Protein AF-A0ABD1LWK5-F1 (afdb_monomer_lite)

Radius of gyration: 12.96 Å; chains: 1; bounding box: 24×30×35 Å

Foldseek 3Di:
DQQPDDQVPDADPVVRDTLLRVCVVCVVVVNNNVSGHPVCNVPDDPVVSVVVSVVVNVVVPPDPPPDDPPPPPD

Secondary structure (DSSP, 8-state):
-TTS--TTT-EETTTTEEHHHHHHHHHHTT-GGGGS-HHHHTTS-HHHHHHHHHHHHHHT------SSTTTT--

Structure (mmCIF, N/CA/C/O backbone):
data_AF-A0ABD1LWK5-F1
#
_entry.id   AF-A0ABD1LWK5-F1
#
loop_
_atom_site.group_PDB
_atom_site.id
_atom_site.type_symbol
_atom_site.label_atom_id
_atom_site.label_alt_id
_atom_site.label_comp_id
_atom_site.label_asym_id
_atom_site.label_entity_id
_atom_site.label_seq_id
_atom_site.pdbx_PDB_ins_code
_atom_site.Cartn_x
_atom_site.Cartn_y
_atom_site.Cartn_z
_atom_site.occupancy
_atom_site.B_iso_or_equiv
_atom_site.auth_seq_id
_atom_site.auth_comp_id
_atom_site.auth_asym_id
_atom_site.auth_atom_id
_atom_site.pdbx_PDB_model_num
ATOM 1 N N . MET A 1 1 ? 9.254 0.198 -1.675 1.00 59.75 1 MET A N 1
ATOM 2 C CA . MET A 1 1 ? 8.005 0.788 -1.146 1.00 59.75 1 MET A CA 1
ATOM 3 C C . MET A 1 1 ? 7.005 0.671 -2.278 1.00 59.75 1 MET A C 1
ATOM 5 O O . MET A 1 1 ? 7.256 1.269 -3.309 1.00 59.75 1 MET A O 1
ATOM 9 N N . VAL A 1 2 ? 5.997 -0.194 -2.154 1.00 64.38 2 VAL A N 1
ATOM 10 C CA . VAL A 1 2 ? 5.181 -0.666 -3.297 1.00 64.38 2 VAL A CA 1
ATOM 11 C C . VAL A 1 2 ? 4.453 0.476 -4.020 1.00 64.38 2 VAL A C 1
ATOM 13 O O . VAL A 1 2 ? 4.310 0.438 -5.232 1.00 64.38 2 VAL A O 1
ATOM 16 N N . SER A 1 3 ? 4.087 1.532 -3.292 1.00 70.75 3 SER A N 1
ATOM 17 C CA . SER A 1 3 ? 3.396 2.701 -3.840 1.00 70.75 3 SER A CA 1
ATOM 18 C C . SER A 1 3 ? 4.287 3.830 -4.339 1.00 70.75 3 SER A C 1
ATOM 20 O O . SER A 1 3 ? 3.758 4.861 -4.748 1.00 70.75 3 SER A O 1
ATOM 22 N N . GLY A 1 4 ? 5.612 3.729 -4.185 1.00 69.62 4 GLY A N 1
ATOM 23 C CA . GLY A 1 4 ? 6.534 4.834 -4.488 1.00 69.62 4 GLY A CA 1
ATOM 24 C C . GLY A 1 4 ? 6.389 6.084 -3.607 1.00 69.62 4 GLY A C 1
ATOM 25 O O . GLY A 1 4 ? 7.189 7.012 -3.691 1.00 69.62 4 GLY A O 1
ATOM 26 N N . ARG A 1 5 ? 5.377 6.135 -2.731 1.00 76.06 5 ARG A N 1
ATOM 27 C CA . ARG A 1 5 ? 4.968 7.335 -1.989 1.00 76.06 5 ARG A CA 1
ATOM 28 C C . ARG A 1 5 ? 5.441 7.282 -0.544 1.00 76.06 5 ARG A C 1
ATOM 30 O O . ARG A 1 5 ? 5.237 6.287 0.152 1.00 76.06 5 ARG A O 1
ATOM 37 N N . LYS A 1 6 ? 6.001 8.388 -0.042 1.00 73.38 6 LYS A N 1
ATOM 38 C CA . LYS A 1 6 ? 6.344 8.496 1.383 1.00 73.38 6 LYS A CA 1
ATOM 39 C C . LYS A 1 6 ? 5.078 8.601 2.232 1.00 73.38 6 LYS A C 1
ATOM 41 O O . LYS A 1 6 ? 4.182 9.391 1.951 1.00 73.38 6 LYS A O 1
ATOM 46 N N . ASN A 1 7 ? 5.055 7.866 3.342 1.00 67.75 7 ASN A N 1
ATOM 47 C CA . ASN A 1 7 ? 3.896 7.741 4.236 1.00 67.75 7 ASN A CA 1
ATOM 48 C C . ASN A 1 7 ? 3.361 9.083 4.788 1.00 67.75 7 ASN A C 1
ATOM 50 O O . ASN A 1 7 ? 2.177 9.206 5.071 1.00 67.75 7 ASN A O 1
ATOM 54 N N . ARG A 1 8 ? 4.222 10.101 4.936 1.00 70.38 8 ARG A N 1
ATOM 55 C CA . ARG A 1 8 ? 3.839 11.432 5.450 1.00 70.38 8 ARG A CA 1
ATOM 56 C C . ARG A 1 8 ? 3.398 12.426 4.375 1.00 70.38 8 ARG A C 1
ATOM 58 O O . ARG A 1 8 ? 2.857 13.466 4.720 1.00 70.38 8 ARG A O 1
ATOM 65 N N . GLU A 1 9 ? 3.669 12.133 3.108 1.00 78.12 9 GLU A N 1
ATOM 66 C CA . GLU A 1 9 ? 3.467 13.075 1.998 1.00 78.12 9 GLU A CA 1
ATOM 67 C C . GLU A 1 9 ? 2.242 12.714 1.152 1.00 78.12 9 GLU A C 1
ATOM 69 O O . GLU A 1 9 ? 1.822 13.498 0.308 1.00 78.12 9 GLU A O 1
ATOM 74 N N . PHE A 1 10 ? 1.647 11.542 1.381 1.00 83.88 10 PHE A N 1
ATOM 75 C CA . PHE A 1 10 ? 0.451 11.117 0.674 1.00 83.88 10 PHE A CA 1
ATOM 76 C C . PHE A 1 10 ? -0.821 11.411 1.472 1.00 83.88 10 PHE A C 1
ATOM 78 O O . PHE A 1 10 ? -0.945 11.046 2.646 1.00 83.88 10 PHE A O 1
ATOM 85 N N . PHE A 1 11 ? -1.792 12.000 0.777 1.00 85.75 11 PHE A N 1
ATOM 86 C CA . PHE A 1 11 ? -3.133 12.244 1.276 1.00 85.75 11 PHE A CA 1
ATOM 87 C C . PHE A 1 11 ? -4.148 12.072 0.139 1.00 85.75 11 PHE A C 1
ATOM 89 O O . PHE A 1 11 ? -4.068 12.752 -0.885 1.00 85.75 11 PHE A O 1
ATOM 96 N N . ASP A 1 12 ? -5.097 11.158 0.320 1.00 85.12 12 ASP A N 1
ATOM 97 C CA . ASP A 1 12 ? -6.244 10.972 -0.567 1.00 85.12 12 ASP A CA 1
ATOM 98 C C . ASP A 1 12 ? -7.262 12.080 -0.270 1.00 85.12 12 ASP A C 1
ATOM 100 O O . ASP A 1 12 ? -7.967 12.026 0.737 1.00 85.12 12 ASP A O 1
ATOM 104 N N . GLN A 1 13 ? -7.320 13.102 -1.127 1.00 87.00 13 GLN A N 1
ATOM 105 C CA . GLN A 1 13 ? -8.223 14.246 -0.949 1.00 87.00 13 GLN A CA 1
ATOM 106 C C . GLN A 1 13 ? -9.704 13.862 -1.037 1.00 87.00 13 GLN A C 1
ATOM 108 O O . GLN A 1 13 ? -10.535 14.488 -0.388 1.00 87.00 13 GLN A O 1
ATOM 113 N N . GLN A 1 14 ? -10.043 12.836 -1.821 1.00 89.19 14 GLN A N 1
ATOM 114 C CA . GLN A 1 14 ? -11.428 12.411 -2.005 1.00 89.19 14 GLN A CA 1
ATOM 115 C C . GLN A 1 14 ? -11.954 11.718 -0.744 1.00 89.19 14 GLN A C 1
ATOM 117 O O . GLN A 1 14 ? -13.070 11.987 -0.304 1.00 89.19 14 GLN A O 1
ATOM 122 N N . HIS A 1 15 ? -11.138 10.857 -0.137 1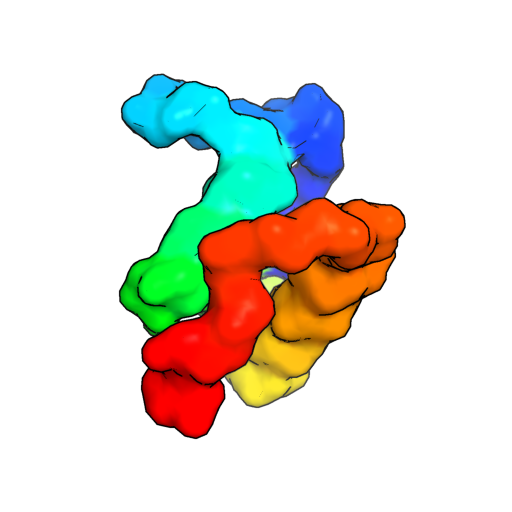.00 86.50 15 HIS A N 1
ATOM 123 C CA . HIS A 1 15 ? -11.546 10.040 1.011 1.00 86.50 15 HIS A CA 1
ATOM 124 C C . HIS A 1 15 ? -11.034 10.578 2.352 1.00 86.50 15 HIS A C 1
ATOM 126 O O . HIS A 1 15 ? -11.393 10.046 3.396 1.00 86.50 15 HIS A O 1
ATOM 132 N N . HIS A 1 16 ? -10.223 11.640 2.333 1.00 89.00 16 HIS A N 1
ATOM 133 C CA . HIS A 1 16 ? -9.566 12.229 3.501 1.00 89.00 16 HIS A CA 1
ATOM 134 C C . HIS A 1 16 ? -8.703 11.216 4.278 1.00 89.00 16 HIS A C 1
ATOM 136 O O . HIS A 1 16 ? -8.680 11.205 5.510 1.00 89.00 16 HIS A O 1
ATOM 142 N N . LEU A 1 17 ? -7.988 10.348 3.554 1.00 88.50 17 LEU A N 1
ATOM 143 C CA . LEU A 1 17 ? -7.184 9.263 4.127 1.00 88.50 17 LEU A CA 1
ATOM 144 C C . LEU A 1 17 ? -5.686 9.513 3.935 1.00 88.50 17 LEU A C 1
ATOM 146 O O . LEU A 1 17 ? -5.237 9.950 2.878 1.00 88.50 17 LEU A O 1
ATOM 150 N N . ASN A 1 18 ? -4.892 9.166 4.948 1.00 88.31 18 ASN A N 1
ATOM 151 C CA . ASN A 1 18 ? -3.444 9.015 4.784 1.00 88.31 18 ASN A CA 1
ATOM 152 C C . ASN A 1 18 ? -3.117 7.735 3.986 1.00 88.31 18 ASN A C 1
ATOM 154 O O . ASN A 1 18 ? -4.012 6.966 3.631 1.00 88.31 18 ASN A O 1
ATOM 158 N N . LEU A 1 19 ? -1.831 7.480 3.717 1.00 86.88 19 LEU A N 1
ATOM 159 C CA . LEU A 1 19 ? -1.417 6.347 2.873 1.00 86.88 19 LEU A CA 1
ATOM 160 C C . LEU A 1 19 ? -1.897 5.007 3.418 1.00 86.88 19 LEU A C 1
ATOM 162 O O . LEU A 1 19 ? -2.340 4.156 2.653 1.00 86.88 19 LEU A O 1
ATOM 166 N N . LEU A 1 20 ? -1.849 4.846 4.738 1.00 86.19 20 LEU A N 1
ATOM 167 C CA . LEU A 1 20 ? -2.315 3.638 5.397 1.00 86.19 20 LEU A CA 1
ATOM 168 C C . LEU A 1 20 ? -3.830 3.454 5.245 1.00 86.19 20 LEU A C 1
ATOM 170 O O . LEU A 1 20 ? -4.279 2.371 4.883 1.00 86.19 20 LEU A O 1
ATOM 174 N N . GLY A 1 21 ? -4.615 4.505 5.485 1.00 87.88 21 GLY A N 1
ATOM 175 C CA . GLY A 1 21 ? -6.066 4.457 5.312 1.00 87.88 21 GLY A CA 1
ATOM 176 C C . GLY A 1 21 ? -6.457 4.154 3.865 1.00 87.88 21 GLY A C 1
ATOM 177 O O . GLY A 1 21 ? -7.323 3.320 3.617 1.00 87.88 21 GLY A O 1
ATOM 178 N N . HIS A 1 22 ? -5.773 4.774 2.904 1.00 89.44 22 HIS A N 1
ATOM 179 C CA . HIS A 1 22 ? -5.989 4.522 1.482 1.00 89.44 22 HIS A CA 1
ATOM 180 C C . HIS A 1 22 ? -5.632 3.080 1.087 1.00 89.44 22 HIS A C 1
ATOM 182 O O . HIS A 1 22 ? -6.416 2.429 0.400 1.00 89.44 22 HIS A O 1
ATOM 188 N N . ALA A 1 23 ? -4.509 2.547 1.578 1.00 88.88 23 ALA A N 1
ATOM 189 C CA . ALA A 1 23 ? -4.116 1.156 1.353 1.00 88.88 23 ALA A CA 1
ATOM 190 C C . ALA A 1 23 ? -5.131 0.160 1.943 1.00 88.88 23 ALA A C 1
ATOM 192 O O . ALA A 1 23 ? -5.507 -0.799 1.273 1.00 88.88 23 ALA A O 1
ATOM 193 N N . TRP A 1 24 ? -5.629 0.416 3.158 1.00 88.50 24 TRP A N 1
ATOM 194 C CA . TRP A 1 24 ? -6.684 -0.390 3.784 1.00 88.50 24 TRP A CA 1
ATOM 195 C C . TRP A 1 24 ? -7.997 -0.366 3.004 1.00 88.50 24 TRP A C 1
ATOM 197 O O . TRP A 1 24 ? -8.651 -1.402 2.866 1.00 88.50 24 TRP A O 1
ATOM 207 N N . ARG A 1 25 ? -8.380 0.801 2.477 1.00 90.25 25 ARG A N 1
ATOM 208 C CA . ARG A 1 25 ? -9.573 0.951 1.640 1.00 90.25 25 ARG A CA 1
ATOM 209 C C . ARG A 1 25 ? -9.454 0.127 0.360 1.00 90.25 25 ARG A C 1
ATOM 211 O O . ARG A 1 25 ? -10.321 -0.699 0.104 1.00 90.25 25 ARG A O 1
ATOM 218 N N . LEU A 1 26 ? -8.360 0.290 -0.388 1.00 91.00 26 LEU A N 1
ATOM 219 C CA . LEU A 1 26 ? -8.112 -0.476 -1.614 1.00 91.00 26 LEU A CA 1
ATOM 220 C C . LEU A 1 26 ? -8.072 -1.985 -1.356 1.00 91.00 26 LEU A C 1
ATOM 222 O O . LEU A 1 26 ? -8.633 -2.751 -2.133 1.00 91.00 26 LEU A O 1
ATOM 226 N N . TRP A 1 27 ? -7.460 -2.416 -0.250 1.00 88.31 27 TRP A N 1
ATOM 227 C CA . TRP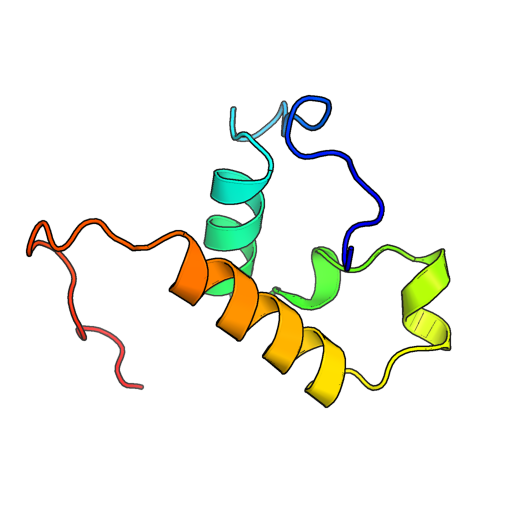 A 1 27 ? -7.472 -3.821 0.159 1.00 88.31 27 TRP A CA 1
ATOM 228 C C . TRP A 1 27 ? -8.897 -4.335 0.406 1.00 88.31 27 TRP A C 1
ATOM 230 O O . TRP A 1 27 ? -9.273 -5.379 -0.118 1.00 88.31 27 TRP A O 1
ATOM 240 N N . SER A 1 28 ? -9.708 -3.574 1.146 1.00 85.81 28 SER A N 1
ATOM 241 C CA . SER A 1 28 ? -11.096 -3.939 1.472 1.00 85.81 28 SER A CA 1
ATOM 242 C C . SER A 1 28 ? -12.027 -3.918 0.252 1.00 85.81 28 SER A C 1
ATOM 244 O O . SER A 1 28 ? -12.995 -4.667 0.204 1.00 85.81 28 SER A O 1
ATOM 246 N N . GLU A 1 29 ? -11.730 -3.081 -0.744 1.00 90.75 29 GLU A N 1
ATOM 247 C CA . GLU A 1 29 ? -12.444 -3.018 -2.027 1.00 90.75 29 GLU A CA 1
ATOM 248 C C . GLU A 1 29 ? -11.973 -4.094 -3.032 1.00 90.75 29 GLU A C 1
ATOM 250 O O . GLU A 1 29 ? -12.482 -4.146 -4.149 1.00 90.75 29 GLU A O 1
ATOM 255 N N . GLY A 1 30 ? -10.9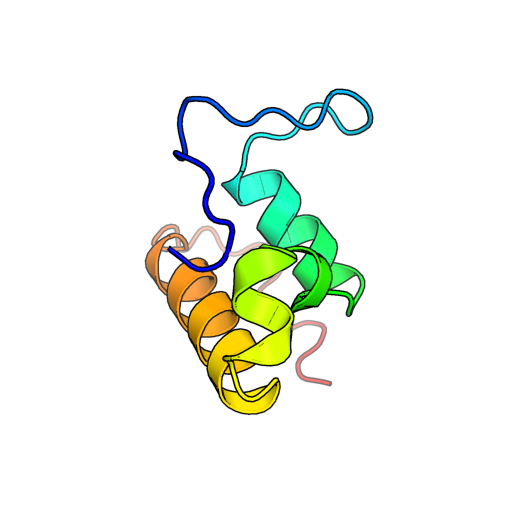95 -4.941 -2.677 1.00 87.38 30 GLY A N 1
ATOM 256 C CA . GLY A 1 30 ? -10.437 -5.955 -3.582 1.00 87.38 30 GLY A CA 1
ATOM 257 C C . GLY A 1 30 ? -9.574 -5.375 -4.709 1.00 87.38 30 GLY A C 1
ATOM 258 O O . GLY A 1 30 ? -9.346 -6.035 -5.719 1.00 87.38 30 GLY A O 1
ATOM 259 N N . ARG A 1 31 ? -9.077 -4.143 -4.540 1.00 90.25 31 ARG A N 1
ATOM 260 C CA . ARG A 1 31 ? -8.279 -3.383 -5.521 1.00 90.25 31 ARG A CA 1
ATOM 261 C C . ARG A 1 31 ? -6.855 -3.042 -5.032 1.00 90.25 31 ARG A C 1
ATOM 263 O O . ARG A 1 31 ? -6.364 -1.945 -5.293 1.00 90.25 31 ARG A O 1
ATOM 270 N N . PRO A 1 32 ? -6.138 -3.936 -4.325 1.00 87.19 32 PRO A N 1
ATOM 271 C CA . PRO A 1 32 ? -4.837 -3.619 -3.724 1.00 87.19 32 PRO A CA 1
ATOM 272 C C . PRO A 1 32 ? -3.721 -3.319 -4.738 1.00 87.19 32 PRO A C 1
ATOM 274 O O . PRO A 1 32 ? -2.742 -2.673 -4.373 1.00 87.19 32 PRO A O 1
ATOM 277 N N . LEU A 1 33 ? -3.854 -3.760 -5.994 1.00 87.62 33 LEU A N 1
ATOM 278 C CA . LEU A 1 33 ? -2.873 -3.489 -7.052 1.00 87.62 33 LEU A CA 1
ATOM 279 C C . LEU A 1 33 ? -2.845 -2.010 -7.461 1.00 87.62 33 LEU A C 1
ATOM 281 O O . LEU A 1 33 ? -1.807 -1.526 -7.890 1.00 87.62 33 LEU A O 1
ATOM 285 N N . GLU A 1 34 ? -3.925 -1.256 -7.236 1.00 88.56 34 GLU A N 1
ATOM 286 C CA . GLU A 1 34 ? -3.947 0.198 -7.476 1.00 88.56 34 GLU A CA 1
ATOM 287 C C . GLU A 1 34 ? -3.061 0.981 -6.500 1.00 88.56 34 GLU A C 1
ATOM 289 O O . GLU A 1 34 ? -2.831 2.179 -6.665 1.00 88.56 34 GLU A O 1
ATOM 294 N N . LEU A 1 35 ? -2.559 0.308 -5.462 1.00 85.88 35 LEU A N 1
ATOM 295 C CA . LEU A 1 35 ? -1.553 0.868 -4.579 1.00 85.88 35 LEU A CA 1
ATOM 296 C C . LEU A 1 35 ? -0.156 0.830 -5.211 1.00 85.88 35 LEU A C 1
ATOM 298 O O . LEU A 1 35 ? 0.716 1.546 -4.725 1.00 85.88 35 LEU A O 1
ATOM 302 N N . ILE A 1 36 ? 0.080 -0.011 -6.223 1.00 83.06 36 ILE A N 1
ATOM 303 C CA . ILE A 1 36 ? 1.384 -0.168 -6.874 1.00 83.06 36 ILE A CA 1
ATOM 304 C C . ILE A 1 36 ? 1.642 1.049 -7.756 1.00 83.06 36 ILE A C 1
ATOM 306 O O . ILE A 1 36 ? 0.768 1.495 -8.491 1.00 83.06 36 ILE A O 1
ATOM 310 N N . GLU A 1 37 ? 2.847 1.604 -7.670 1.00 78.50 37 GLU A N 1
ATOM 311 C CA . GLU A 1 37 ? 3.258 2.659 -8.592 1.00 78.50 37 GLU A CA 1
ATOM 312 C C . GLU A 1 37 ? 3.302 2.119 -10.029 1.00 78.50 37 GLU A C 1
ATOM 314 O O . GLU A 1 37 ? 3.889 1.065 -10.267 1.00 78.50 37 GLU A O 1
ATOM 319 N N . ASP A 1 38 ? 2.748 2.857 -10.995 1.00 72.25 38 ASP A N 1
ATOM 320 C CA . ASP A 1 38 ? 2.728 2.452 -12.409 1.00 72.25 38 ASP A CA 1
ATOM 321 C C . ASP A 1 38 ? 4.122 2.056 -12.926 1.00 72.25 38 ASP A C 1
ATOM 323 O O . ASP A 1 38 ? 4.257 1.087 -13.667 1.00 72.25 38 ASP A O 1
ATOM 327 N N . SER A 1 39 ? 5.180 2.736 -12.467 1.00 71.19 39 SER A N 1
ATOM 328 C CA . SER A 1 39 ? 6.575 2.439 -12.831 1.00 71.19 39 SER A CA 1
ATOM 329 C C . SER A 1 39 ? 7.079 1.074 -12.336 1.00 71.19 39 SER A C 1
ATOM 331 O O . SER A 1 39 ? 8.039 0.534 -12.884 1.00 71.19 39 SER A O 1
ATOM 333 N N . LEU A 1 40 ? 6.439 0.510 -11.308 1.00 69.12 40 LEU A N 1
ATOM 334 C CA . LEU A 1 40 ? 6.725 -0.811 -10.754 1.00 69.12 40 LEU A CA 1
ATOM 335 C C . LEU A 1 40 ? 5.796 -1.890 -11.320 1.00 69.12 40 LEU A C 1
ATOM 337 O O . LEU A 1 40 ? 6.182 -3.059 -11.295 1.00 69.12 40 LEU A O 1
ATOM 341 N N . SER A 1 41 ? 4.624 -1.520 -11.844 1.00 69.00 41 SER A N 1
ATOM 342 C CA . SER A 1 41 ? 3.601 -2.461 -12.325 1.00 69.00 41 SER A CA 1
ATOM 343 C C . SER A 1 41 ? 4.111 -3.418 -13.410 1.00 69.00 41 SER A C 1
ATOM 345 O O . SER A 1 41 ? 3.853 -4.613 -13.333 1.00 69.00 41 SER A O 1
ATOM 347 N N . ASP A 1 42 ? 4.947 -2.942 -14.336 1.00 71.62 42 ASP A N 1
ATOM 348 C CA . ASP A 1 42 ? 5.531 -3.775 -15.401 1.00 71.62 42 ASP A CA 1
ATOM 349 C C . ASP A 1 42 ? 6.651 -4.712 -14.907 1.00 71.62 42 ASP A C 1
ATOM 351 O O . ASP A 1 42 ? 7.054 -5.649 -15.598 1.00 71.62 42 ASP A O 1
ATOM 355 N N . SER A 1 43 ? 7.199 -4.438 -13.721 1.00 73.00 43 SER A N 1
ATOM 356 C CA . SER A 1 43 ? 8.389 -5.112 -13.184 1.00 73.00 43 SER A CA 1
ATOM 357 C C . SER A 1 43 ? 8.094 -6.082 -12.043 1.00 73.00 43 SER A C 1
ATOM 359 O O . SER A 1 43 ? 8.953 -6.891 -11.690 1.00 73.00 43 SER A O 1
ATOM 361 N N . VAL A 1 44 ? 6.905 -5.993 -11.448 1.00 73.06 44 VAL A N 1
ATOM 362 C CA . VAL A 1 44 ? 6.527 -6.759 -10.263 1.00 73.06 44 VAL A CA 1
ATOM 363 C C . VAL A 1 44 ? 5.462 -7.776 -10.640 1.00 73.06 44 VAL A C 1
ATOM 365 O O . VAL A 1 44 ? 4.459 -7.447 -11.260 1.00 73.06 44 VAL A O 1
ATOM 368 N N . ILE A 1 45 ? 5.658 -9.025 -10.222 1.00 84.94 45 ILE A N 1
ATOM 369 C CA . ILE A 1 45 ? 4.637 -10.061 -10.361 1.00 84.94 45 ILE A CA 1
ATOM 370 C C . ILE A 1 45 ? 3.475 -9.710 -9.422 1.00 84.94 45 ILE A C 1
ATOM 372 O O . ILE A 1 45 ? 3.687 -9.586 -8.214 1.00 84.94 45 ILE A O 1
ATOM 376 N N . ASP A 1 46 ? 2.247 -9.615 -9.941 1.00 83.44 46 ASP A N 1
ATOM 377 C CA . ASP A 1 46 ? 1.046 -9.249 -9.166 1.00 83.44 46 ASP A CA 1
ATOM 378 C C . ASP A 1 46 ? 0.936 -10.000 -7.830 1.00 83.44 46 ASP A C 1
ATOM 380 O O . ASP A 1 46 ? 0.663 -9.408 -6.788 1.00 83.44 46 ASP A O 1
ATOM 384 N N . ALA A 1 47 ? 1.218 -11.307 -7.826 1.00 83.88 47 AL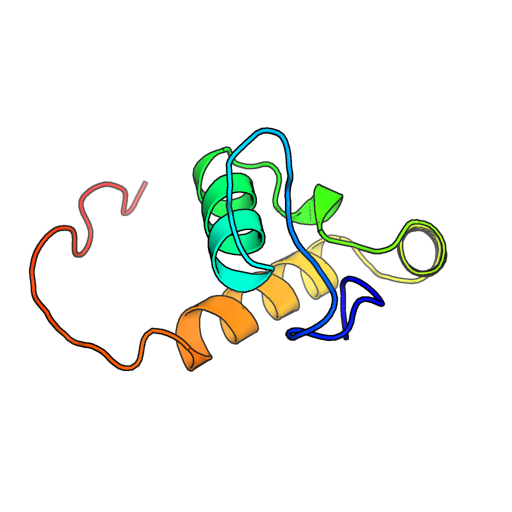A A N 1
ATOM 385 C CA . ALA A 1 47 ? 1.191 -12.132 -6.619 1.00 83.88 47 ALA A CA 1
ATOM 386 C C . ALA A 1 47 ? 2.202 -11.680 -5.545 1.00 83.88 47 ALA A C 1
ATOM 388 O O . ALA A 1 47 ? 1.903 -11.720 -4.349 1.00 83.88 47 ALA A O 1
ATOM 389 N N . GLU A 1 48 ? 3.393 -11.241 -5.951 1.00 84.81 48 GLU A N 1
ATOM 390 C CA . GLU A 1 48 ? 4.413 -10.718 -5.040 1.00 84.81 48 GLU A CA 1
ATOM 391 C C . GLU A 1 48 ? 4.007 -9.347 -4.502 1.00 84.81 48 GLU A C 1
ATOM 393 O O . GLU A 1 48 ? 4.120 -9.104 -3.298 1.00 84.81 48 GLU A O 1
ATOM 398 N N . ALA A 1 49 ? 3.449 -8.485 -5.357 1.00 84.56 49 ALA A N 1
ATOM 399 C CA . ALA A 1 49 ? 2.938 -7.190 -4.931 1.00 84.56 49 ALA A CA 1
ATOM 400 C C . ALA A 1 49 ? 1.803 -7.331 -3.912 1.00 84.56 49 ALA A C 1
ATOM 402 O O . ALA A 1 49 ? 1.855 -6.711 -2.847 1.00 84.56 49 ALA A O 1
ATOM 403 N N . LEU A 1 50 ? 0.823 -8.197 -4.189 1.00 85.75 50 LEU A N 1
ATOM 404 C CA . LEU A 1 50 ? -0.273 -8.514 -3.271 1.00 85.75 50 LEU A CA 1
ATOM 405 C C . LEU A 1 50 ? 0.253 -8.972 -1.914 1.00 85.75 50 LEU A C 1
ATOM 407 O O . LEU A 1 50 ? -0.182 -8.473 -0.875 1.00 85.75 50 LEU A O 1
ATOM 411 N N . ARG A 1 51 ? 1.237 -9.876 -1.918 1.00 85.75 51 ARG A N 1
ATOM 412 C CA . ARG A 1 51 ? 1.864 -10.373 -0.693 1.00 85.75 51 ARG A CA 1
ATOM 413 C C . ARG A 1 51 ? 2.568 -9.257 0.077 1.00 85.75 51 ARG A C 1
ATOM 415 O O . ARG A 1 51 ? 2.447 -9.194 1.299 1.00 85.75 51 ARG A O 1
ATOM 422 N N . CYS A 1 52 ? 3.274 -8.359 -0.610 1.00 85.94 52 CYS A N 1
ATOM 423 C CA . CYS A 1 52 ? 3.915 -7.206 0.018 1.00 85.94 52 CYS A CA 1
ATOM 424 C C . CYS A 1 52 ? 2.899 -6.239 0.641 1.00 85.94 52 CYS A C 1
ATOM 426 O O . CYS A 1 52 ? 3.127 -5.774 1.759 1.00 85.94 52 CYS A O 1
ATOM 428 N N . VAL A 1 53 ? 1.782 -5.960 -0.041 1.00 85.50 53 VAL A N 1
ATOM 429 C CA . VAL A 1 53 ? 0.698 -5.124 0.503 1.00 85.50 53 VAL A CA 1
ATOM 430 C C . VAL A 1 53 ? 0.089 -5.786 1.737 1.00 85.50 53 VAL A C 1
ATOM 432 O O . VAL A 1 53 ? -0.011 -5.144 2.780 1.00 85.50 53 VAL A O 1
ATOM 435 N N . GLN A 1 54 ? -0.228 -7.080 1.661 1.00 85.19 54 GLN A N 1
ATOM 436 C CA . GLN A 1 54 ? -0.793 -7.839 2.775 1.00 85.19 54 GLN A CA 1
ATOM 437 C C . GLN A 1 54 ? 0.120 -7.816 4.006 1.00 85.19 54 GLN A C 1
ATOM 439 O O . GLN A 1 54 ? -0.324 -7.480 5.101 1.00 85.19 54 GLN A O 1
ATOM 444 N N . ILE A 1 55 ? 1.407 -8.140 3.837 1.00 85.69 55 ILE A N 1
ATOM 445 C CA . ILE A 1 55 ? 2.385 -8.129 4.934 1.00 85.69 55 ILE A CA 1
ATOM 446 C C . ILE A 1 55 ? 2.520 -6.717 5.510 1.00 85.69 55 ILE A C 1
ATOM 448 O O . ILE A 1 55 ? 2.475 -6.553 6.726 1.00 85.69 55 ILE A O 1
ATOM 452 N N . GLY A 1 56 ? 2.620 -5.693 4.656 1.00 83.69 56 GLY A N 1
ATOM 453 C CA . GLY A 1 56 ? 2.712 -4.298 5.085 1.00 83.69 56 GLY A CA 1
ATOM 454 C C . GLY A 1 56 ? 1.513 -3.844 5.921 1.00 83.69 56 GLY A C 1
ATOM 455 O O . GLY A 1 56 ? 1.710 -3.193 6.945 1.00 83.69 56 GLY A O 1
ATOM 456 N N . LEU A 1 57 ? 0.292 -4.225 5.525 1.00 83.06 57 LEU A N 1
ATOM 457 C CA . LEU A 1 57 ? -0.939 -3.933 6.267 1.00 83.06 57 LEU A CA 1
ATOM 458 C C . LEU A 1 57 ? -1.007 -4.690 7.600 1.00 83.06 57 LEU A C 1
ATOM 460 O O . LEU A 1 57 ? -1.386 -4.101 8.610 1.00 83.06 57 LEU A O 1
ATOM 464 N N . MET A 1 58 ? -0.579 -5.956 7.632 1.00 82.75 58 MET A N 1
ATOM 465 C CA . MET A 1 58 ? -0.518 -6.736 8.874 1.00 82.75 58 MET A CA 1
ATOM 466 C C . MET A 1 58 ? 0.496 -6.155 9.872 1.00 82.75 58 MET A C 1
ATOM 468 O O . MET A 1 58 ? 0.201 -6.074 11.061 1.00 82.75 58 MET A O 1
ATOM 472 N N . CYS A 1 59 ? 1.665 -5.694 9.411 1.00 81.31 59 CYS A N 1
ATOM 473 C CA . CYS A 1 59 ? 2.713 -5.141 10.280 1.00 81.31 59 CYS A CA 1
ATOM 474 C C . CYS A 1 59 ? 2.311 -3.848 11.005 1.00 81.31 59 CYS A C 1
ATOM 476 O O . CYS A 1 59 ? 2.858 -3.539 12.055 1.00 81.31 59 CYS A O 1
ATOM 478 N N . VAL A 1 60 ? 1.379 -3.073 10.454 1.00 76.69 60 VAL A N 1
ATOM 479 C CA . VAL A 1 60 ? 0.901 -1.813 11.055 1.00 76.69 60 VAL A CA 1
ATOM 480 C C . VAL A 1 60 ? -0.397 -1.989 11.842 1.00 76.69 60 VAL A C 1
ATOM 482 O O . VAL A 1 60 ? -0.895 -1.032 12.434 1.00 76.69 60 VAL A O 1
ATOM 485 N N . GLN A 1 61 ? -0.931 -3.212 11.880 1.00 68.50 61 GLN A N 1
ATOM 486 C CA . GLN A 1 61 ? -2.143 -3.568 12.609 1.00 68.50 61 GLN A CA 1
ATOM 487 C C . GLN A 1 61 ? -1.869 -4.023 14.054 1.00 68.50 61 GLN A C 1
ATOM 489 O O . GLN A 1 61 ? -2.701 -4.693 14.655 1.00 68.50 61 GLN A O 1
ATOM 494 N N . GLU A 1 62 ? -0.747 -3.612 14.660 1.00 55.88 62 GLU A N 1
ATOM 495 C CA . GLU A 1 62 ? -0.367 -3.884 16.066 1.00 55.88 62 GLU A CA 1
ATOM 496 C C . GLU A 1 62 ? -1.291 -3.233 17.131 1.00 55.88 62 GLU A C 1
ATOM 498 O O . GLU A 1 62 ? -0.875 -2.921 18.246 1.00 55.88 62 GLU A O 1
ATOM 503 N N . ARG A 1 63 ? -2.581 -3.039 16.835 1.00 54.09 63 ARG A N 1
ATOM 504 C CA . ARG A 1 63 ? -3.609 -2.747 17.839 1.00 54.09 63 ARG A CA 1
ATOM 505 C C . ARG A 1 63 ? -4.657 -3.858 17.853 1.00 54.09 63 ARG A C 1
ATOM 507 O O . ARG A 1 63 ? -5.535 -3.864 16.991 1.00 54.09 63 ARG A O 1
ATOM 514 N N . PRO A 1 64 ? -4.602 -4.772 18.838 1.00 49.88 64 PRO A N 1
ATOM 515 C CA . PRO A 1 64 ? -5.670 -5.719 19.099 1.00 49.88 64 PRO A CA 1
ATOM 516 C C . PRO A 1 64 ? -6.778 -5.001 19.879 1.00 49.88 64 PRO A C 1
ATOM 518 O O . PRO A 1 64 ? -6.979 -5.260 21.059 1.00 49.88 64 PRO A O 1
ATOM 521 N N . ASP A 1 65 ? -7.483 -4.075 19.228 1.00 48.50 65 ASP A N 1
ATOM 522 C CA . ASP A 1 65 ? -8.802 -3.658 19.703 1.00 48.50 65 ASP A CA 1
ATOM 523 C C . ASP A 1 65 ? -9.832 -4.448 18.898 1.00 48.50 65 ASP A C 1
ATOM 525 O O . ASP A 1 65 ? -10.079 -4.229 17.710 1.00 48.50 65 ASP A O 1
ATOM 529 N N . VAL A 1 66 ? -10.314 -5.494 19.557 1.00 53.47 66 VAL A N 1
ATOM 530 C CA . VAL A 1 66 ? -11.332 -6.429 19.104 1.00 53.47 66 VAL A CA 1
ATOM 531 C C . VAL A 1 66 ? -12.566 -5.642 18.666 1.00 53.47 6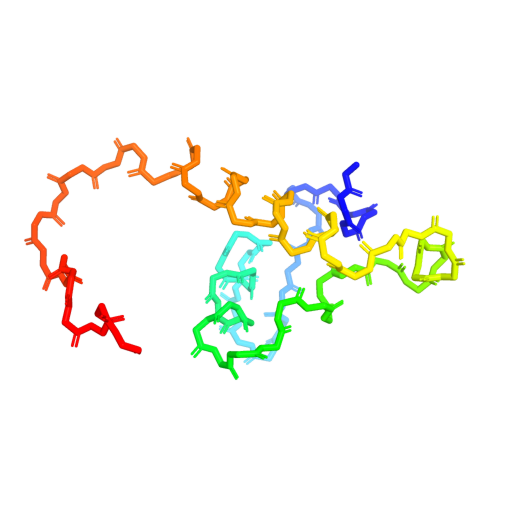6 VAL A C 1
ATOM 533 O O . VAL A 1 66 ? -13.259 -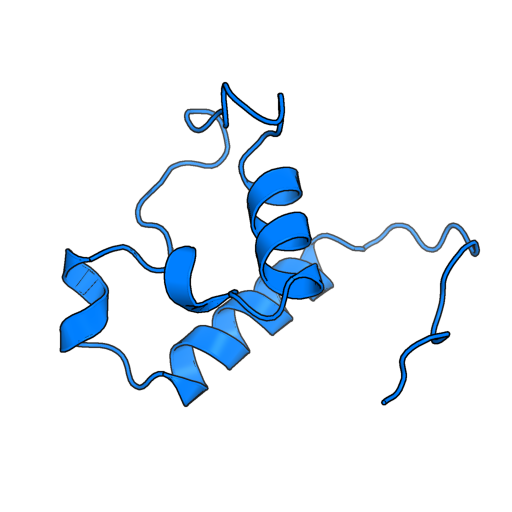5.051 19.487 1.00 53.47 66 VAL A O 1
ATOM 536 N N . GLY A 1 67 ? -12.859 -5.660 17.368 1.00 51.88 67 GLY A N 1
ATOM 537 C CA . GLY A 1 67 ? -14.089 -5.055 16.855 1.00 51.88 67 GLY A CA 1
ATOM 538 C C . GLY A 1 67 ? -14.562 -5.552 15.493 1.00 51.88 67 GLY A C 1
ATOM 539 O O . GLY A 1 67 ? -15.760 -5.521 15.246 1.00 51.88 67 GLY A O 1
ATOM 540 N N . GLN A 1 68 ? -13.670 -6.036 14.619 1.00 47.88 68 GLN A N 1
ATOM 541 C CA . GLN A 1 68 ? -14.035 -6.640 13.320 1.00 47.88 68 GLN A CA 1
ATOM 542 C C . GLN A 1 68 ? -13.076 -7.768 12.904 1.00 47.88 68 GLN A C 1
ATOM 544 O O . GLN A 1 68 ? -12.845 -8.023 11.725 1.00 47.88 68 GLN A O 1
ATOM 549 N N . THR A 1 69 ? -12.487 -8.454 13.882 1.00 52.22 69 THR A N 1
ATOM 550 C CA . THR A 1 69 ? -11.715 -9.678 13.658 1.00 52.22 69 THR A CA 1
ATOM 551 C C . THR A 1 69 ? -12.564 -10.672 12.851 1.00 52.22 69 THR A C 1
ATOM 553 O O . THR A 1 69 ? -13.652 -11.049 13.272 1.00 52.22 69 THR A O 1
ATOM 556 N N . CYS A 1 70 ? -12.063 -11.116 11.698 1.00 50.47 70 CYS A N 1
ATOM 557 C CA . CYS A 1 70 ? -12.491 -12.347 11.021 1.00 50.47 70 CYS A CA 1
ATOM 558 C C . CYS A 1 70 ? -13.870 -12.428 10.330 1.00 50.47 70 CYS A C 1
ATOM 560 O O . CYS A 1 70 ? -14.174 -13.504 9.816 1.00 50.47 70 CYS A O 1
ATOM 562 N N . HIS A 1 71 ? -14.698 -11.379 10.221 1.00 44.16 71 HIS A N 1
ATOM 563 C CA . HIS A 1 71 ? -16.039 -11.575 9.627 1.00 44.16 71 HIS A CA 1
ATOM 564 C C . HIS A 1 71 ? -16.080 -11.778 8.098 1.00 44.16 71 HIS A C 1
ATOM 566 O O . HIS A 1 71 ? -17.132 -12.124 7.566 1.00 44.16 71 HIS A O 1
ATOM 572 N N . LEU A 1 72 ? -14.947 -11.636 7.408 1.00 43.22 72 LEU A N 1
ATOM 573 C CA . LEU A 1 72 ? -14.776 -12.059 6.016 1.00 43.22 72 LEU A CA 1
ATOM 574 C C . LEU A 1 72 ? -13.492 -12.889 5.876 1.00 43.22 72 LEU A C 1
ATOM 576 O O . LEU A 1 72 ? -12.626 -12.598 5.062 1.00 43.22 72 LEU A O 1
ATOM 580 N N . LEU A 1 73 ? -13.356 -13.951 6.679 1.00 47.09 73 LEU A N 1
ATOM 581 C CA . LEU A 1 73 ? -12.493 -15.103 6.351 1.00 47.09 73 LEU A CA 1
ATOM 582 C C . LEU A 1 73 ? -13.001 -15.874 5.098 1.00 47.09 73 LEU A C 1
ATOM 584 O O . LEU A 1 73 ? -12.888 -17.098 5.037 1.00 47.09 73 LEU A O 1
ATOM 588 N N . PHE A 1 74 ? -13.564 -15.157 4.120 1.00 38.50 74 PHE A N 1
ATOM 589 C CA . PHE A 1 74 ? -14.048 -15.605 2.816 1.00 38.50 74 PHE A CA 1
ATOM 590 C C . PHE A 1 74 ? -13.814 -14.497 1.792 1.00 38.50 74 PHE A C 1
ATOM 592 O O . PHE A 1 74 ? -14.225 -13.351 2.085 1.00 38.50 74 PHE A O 1
#

pLDDT: mean 76.0, std 14.44, range [38.5, 91.0]

Organism: NCBI:txid520843

Sequence (74 aa):
MVSGRKNREFFDQQHHLNLLGHAWRLWSEGRPLELIEDSLSDSVIDAEALRCVQIGLMCVQERPDVGQTCHLLF